Protein AF-A0A928K4J6-F1 (afdb_monomer_lite)

Sequence (124 aa):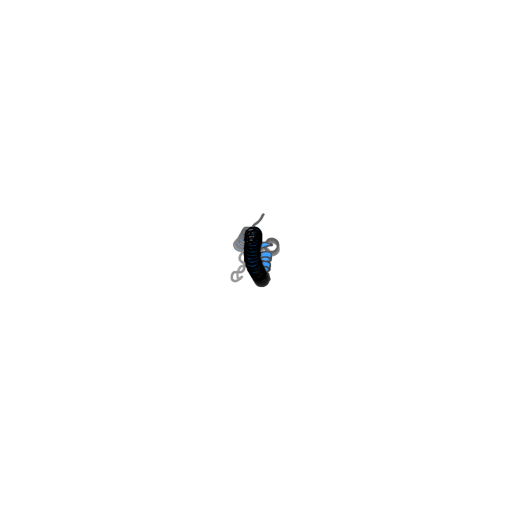
MVSIEELLDEMDAL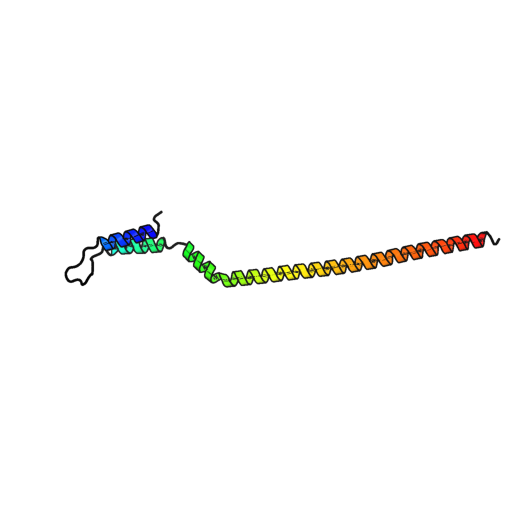LDKSKAVPFGGGKAMVNVERLRELIDDIRLHIPQEIRQARAIAMERNDIIADARKEAESITRKAEERARAMVDKEEVFRRANIQANEAISQAQTKARDIRKGATDYAEGI

Radius of gyration: 45.16 Å; chains: 1; bounding box: 83×26×129 Å

pLDDT: mean 87.38, std 9.07, range [52.53, 97.69]

Structure (mmCIF, N/CA/C/O backbone):
data_AF-A0A928K4J6-F1
#
_entry.id   AF-A0A928K4J6-F1
#
loop_
_atom_site.group_PDB
_atom_site.id
_atom_site.type_symbol
_atom_site.label_atom_id
_atom_site.label_alt_id
_atom_site.label_comp_id
_atom_site.label_asym_id
_atom_site.label_entity_id
_atom_site.label_seq_id
_atom_site.pdbx_PDB_ins_code
_atom_site.Cartn_x
_atom_site.Cartn_y
_atom_site.Cartn_z
_atom_site.occupancy
_atom_site.B_iso_or_equiv
_atom_site.auth_seq_id
_atom_site.auth_comp_id
_atom_site.auth_asym_id
_atom_site.auth_atom_id
_atom_site.pdbx_PDB_model_num
ATOM 1 N N . MET A 1 1 ? 20.570 18.377 -23.078 1.00 52.97 1 MET A N 1
ATOM 2 C CA . MET A 1 1 ? 20.637 16.952 -22.704 1.00 52.97 1 MET A CA 1
ATOM 3 C C . MET A 1 1 ? 20.138 16.233 -23.930 1.00 52.97 1 MET A C 1
ATOM 5 O O . MET A 1 1 ? 19.017 16.530 -24.315 1.00 52.97 1 MET A O 1
ATOM 9 N N . VAL A 1 2 ? 20.998 15.480 -24.612 1.00 66.94 2 VAL A N 1
ATOM 10 C CA . VAL A 1 2 ? 20.627 14.867 -25.893 1.00 66.94 2 VAL A CA 1
ATOM 11 C C . VAL A 1 2 ? 19.638 13.744 -25.594 1.00 66.94 2 VAL A C 1
ATOM 13 O O . VAL A 1 2 ? 19.899 12.931 -24.702 1.00 66.94 2 VAL A O 1
ATOM 16 N N . SER A 1 3 ? 18.473 13.748 -26.237 1.00 80.75 3 SER A N 1
ATOM 17 C CA . SER A 1 3 ? 17.482 12.690 -26.024 1.00 80.75 3 SER A CA 1
ATOM 18 C C . SER A 1 3 ? 17.895 11.417 -26.773 1.00 80.75 3 SER A C 1
ATOM 20 O O . SER A 1 3 ? 18.650 11.463 -27.743 1.00 80.75 3 SER A O 1
ATOM 22 N N . ILE A 1 4 ? 17.397 10.253 -26.341 1.00 82.44 4 ILE A N 1
ATOM 23 C CA . ILE A 1 4 ? 17.605 9.004 -27.098 1.00 82.44 4 ILE A CA 1
ATOM 24 C C . ILE A 1 4 ? 17.052 9.143 -28.526 1.00 82.44 4 ILE A C 1
ATOM 26 O O . ILE A 1 4 ? 17.631 8.588 -29.450 1.00 82.44 4 ILE A O 1
ATOM 30 N N . GLU A 1 5 ? 15.966 9.897 -28.709 1.00 83.38 5 GLU A N 1
ATOM 31 C CA . GLU A 1 5 ? 15.357 10.156 -30.018 1.00 83.38 5 GLU A CA 1
ATOM 32 C C . GLU A 1 5 ? 16.311 10.947 -30.925 1.00 83.38 5 GLU A C 1
ATOM 34 O O . GLU A 1 5 ? 16.541 10.540 -32.056 1.00 83.38 5 GLU A O 1
ATOM 39 N N . GLU A 1 6 ? 16.975 11.984 -30.403 1.00 85.88 6 GLU A N 1
ATOM 40 C CA . GLU A 1 6 ? 17.975 12.759 -31.155 1.00 85.88 6 GLU A CA 1
ATOM 41 C C . GLU A 1 6 ? 19.20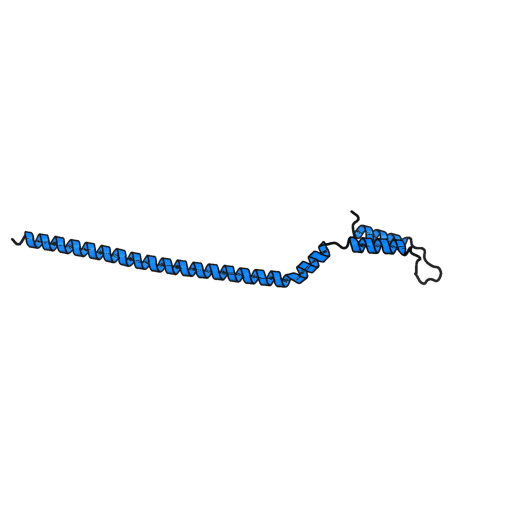0 11.912 -31.552 1.00 85.88 6 GLU A C 1
ATOM 43 O O . GLU A 1 6 ? 19.737 12.071 -32.648 1.00 85.88 6 GLU A O 1
ATOM 48 N N . LEU A 1 7 ? 19.634 10.981 -30.691 1.00 86.25 7 LEU A N 1
ATOM 49 C CA . LEU A 1 7 ? 20.725 10.046 -31.006 1.00 86.25 7 LEU A CA 1
ATOM 50 C C . LEU A 1 7 ? 20.326 9.027 -32.083 1.00 86.25 7 LEU A C 1
ATOM 52 O O . LEU A 1 7 ? 21.157 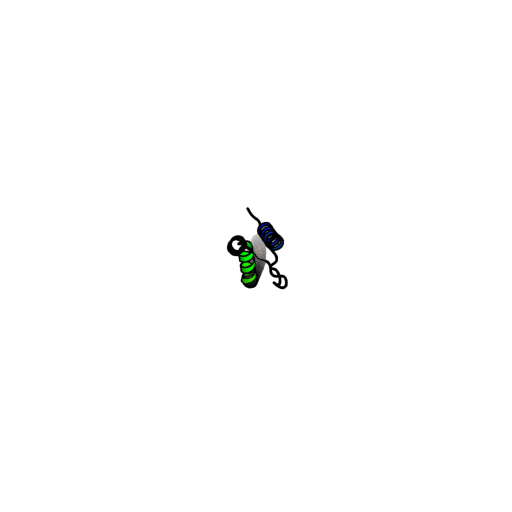8.649 -32.912 1.00 86.25 7 LEU A O 1
ATOM 56 N N . LEU A 1 8 ? 19.067 8.578 -32.077 1.00 87.12 8 LEU A N 1
ATOM 57 C CA . LEU A 1 8 ? 18.526 7.689 -33.106 1.00 87.12 8 LEU A CA 1
ATOM 58 C C . LEU A 1 8 ? 18.399 8.412 -34.452 1.00 87.12 8 LEU A C 1
ATOM 60 O O . LEU A 1 8 ? 18.840 7.868 -35.463 1.00 87.12 8 LEU A O 1
ATOM 64 N N . ASP A 1 9 ? 17.914 9.655 -34.455 1.00 90.69 9 ASP A N 1
ATOM 65 C CA . ASP A 1 9 ? 17.849 10.494 -35.657 1.00 90.69 9 ASP A CA 1
ATOM 66 C C . ASP A 1 9 ? 19.248 10.743 -36.248 1.00 90.69 9 ASP A C 1
ATOM 68 O O . ASP A 1 9 ? 19.439 10.744 -37.468 1.00 90.69 9 ASP A O 1
ATOM 72 N N . GLU A 1 10 ? 20.265 10.919 -35.397 1.00 88.25 10 GLU A N 1
ATOM 73 C CA . GLU A 1 10 ? 21.647 11.062 -35.853 1.00 88.25 10 GLU A CA 1
ATOM 74 C C . GLU A 1 10 ? 22.200 9.762 -36.464 1.00 88.25 10 GLU A C 1
ATOM 76 O O . GLU A 1 10 ? 22.901 9.808 -37.483 1.00 88.25 10 GLU A O 1
ATOM 81 N N . MET A 1 11 ? 21.867 8.600 -35.888 1.00 88.75 11 MET A N 1
ATOM 82 C CA . MET A 1 11 ? 22.214 7.300 -36.474 1.00 88.75 11 MET A CA 1
ATOM 83 C C . MET A 1 11 ? 21.571 7.118 -37.851 1.00 88.75 11 MET A C 1
ATOM 85 O O . MET A 1 11 ? 22.272 6.728 -38.789 1.00 88.75 11 MET A O 1
ATOM 89 N N . ASP A 1 12 ? 20.288 7.446 -38.002 1.00 88.25 12 ASP A N 1
ATOM 90 C CA . ASP A 1 12 ? 19.585 7.362 -39.286 1.00 88.25 12 ASP A CA 1
ATOM 91 C C . ASP A 1 12 ? 20.194 8.317 -40.321 1.00 88.25 12 ASP A C 1
ATOM 93 O O . ASP A 1 12 ? 20.505 7.912 -41.443 1.00 88.25 12 ASP A O 1
ATOM 97 N N . ALA A 1 13 ? 20.515 9.554 -39.931 1.00 87.81 13 ALA A N 1
ATOM 98 C CA . ALA A 1 13 ? 21.192 10.502 -40.813 1.00 87.81 13 ALA A CA 1
ATOM 99 C C . ALA A 1 13 ? 22.592 10.026 -41.250 1.00 87.81 13 ALA A C 1
ATOM 101 O O . ALA A 1 13 ? 23.043 10.346 -42.356 1.00 87.81 13 ALA A O 1
ATOM 102 N N . LEU A 1 14 ? 23.306 9.285 -40.396 1.00 86.38 14 LEU A N 1
ATOM 103 C CA . LEU A 1 14 ? 24.601 8.684 -40.723 1.00 86.38 14 LEU A CA 1
ATOM 104 C C . LEU A 1 14 ? 24.442 7.545 -41.737 1.00 86.38 14 LEU A C 1
ATOM 106 O O . LEU A 1 14 ? 25.252 7.438 -42.663 1.00 86.38 14 LEU A O 1
ATOM 110 N N . LEU A 1 15 ? 23.395 6.731 -41.592 1.00 84.50 15 LEU A N 1
ATOM 111 C CA . LEU A 1 15 ? 23.052 5.671 -42.538 1.00 84.50 15 LEU A CA 1
ATOM 112 C C . LEU A 1 15 ? 22.617 6.246 -43.894 1.00 84.50 15 LEU A C 1
ATOM 114 O O . LEU A 1 15 ? 23.111 5.783 -44.920 1.00 84.50 15 LEU A O 1
ATOM 118 N N . ASP A 1 16 ? 21.818 7.309 -43.925 1.00 84.75 16 ASP A N 1
ATOM 119 C CA . ASP A 1 16 ? 21.378 7.951 -45.172 1.00 84.75 16 ASP A CA 1
ATOM 120 C C . ASP A 1 16 ? 22.520 8.631 -45.940 1.00 84.75 16 ASP A C 1
ATOM 122 O O . ASP A 1 16 ? 22.568 8.612 -47.171 1.00 84.75 16 ASP A O 1
ATOM 126 N N . LYS A 1 17 ? 23.480 9.226 -45.222 1.00 82.56 17 LYS A N 1
ATOM 127 C CA . LYS A 1 17 ? 24.655 9.888 -45.821 1.00 82.56 17 LYS A CA 1
ATOM 128 C C . LYS A 1 17 ? 25.779 8.915 -46.181 1.00 82.56 17 LYS A C 1
ATOM 130 O O . LYS A 1 17 ? 26.802 9.332 -46.736 1.00 82.56 17 LYS A O 1
ATOM 135 N N . SER A 1 18 ? 25.628 7.639 -45.838 1.00 84.38 18 SER A N 1
ATOM 136 C CA . SER A 1 18 ? 26.648 6.627 -46.072 1.00 84.38 18 SER A CA 1
ATOM 137 C C . SER A 1 18 ? 26.828 6.354 -47.569 1.00 84.38 18 SER A C 1
ATOM 139 O O . SER A 1 18 ? 25.889 6.365 -48.366 1.00 84.38 18 SER A O 1
ATOM 141 N N . LYS A 1 19 ? 28.077 6.142 -47.996 1.00 83.25 19 LYS A N 1
ATOM 142 C CA . LYS A 1 19 ? 28.368 5.934 -49.421 1.00 83.25 19 LYS A CA 1
ATOM 143 C C . LYS A 1 19 ? 28.055 4.496 -49.804 1.00 83.25 19 LYS A C 1
ATOM 145 O O . LYS A 1 19 ? 28.704 3.576 -49.308 1.00 83.25 19 LYS A O 1
ATOM 150 N N . ALA A 1 20 ? 27.106 4.305 -50.717 1.00 83.94 20 ALA A N 1
ATOM 151 C CA . ALA A 1 20 ? 26.816 2.992 -51.282 1.00 83.94 20 ALA A CA 1
ATOM 152 C C . ALA A 1 20 ? 28.068 2.395 -51.946 1.00 83.94 20 ALA A C 1
ATOM 154 O O . ALA A 1 20 ? 28.788 3.073 -52.684 1.00 83.94 20 ALA A O 1
ATOM 155 N N . VAL A 1 21 ? 28.329 1.115 -51.685 1.00 84.06 21 VAL A N 1
ATOM 156 C CA . VAL A 1 21 ? 29.480 0.402 -52.246 1.00 84.06 21 VAL A CA 1
ATOM 157 C C . VAL A 1 21 ? 29.082 -0.200 -53.605 1.00 84.06 21 VAL A C 1
ATOM 159 O O . VAL A 1 21 ? 28.129 -0.987 -53.653 1.00 84.06 21 VAL A O 1
ATOM 162 N N . PRO A 1 22 ? 29.781 0.118 -54.718 1.00 82.75 22 PRO A N 1
ATOM 163 C CA . PRO A 1 22 ? 29.491 -0.459 -56.033 1.00 82.75 22 PRO A CA 1
ATOM 164 C C . PRO A 1 22 ? 29.566 -1.990 -56.013 1.00 82.75 22 PRO A C 1
ATOM 166 O O . PRO A 1 22 ? 30.472 -2.556 -55.406 1.00 82.75 22 PRO A O 1
ATOM 169 N N . PHE A 1 23 ? 28.605 -2.660 -56.659 1.00 84.12 23 PHE A N 1
ATOM 170 C CA . PHE A 1 23 ? 28.426 -4.125 -56.626 1.00 84.12 23 PHE A CA 1
ATOM 171 C C . PHE A 1 23 ? 28.210 -4.723 -55.219 1.00 84.12 23 PHE A C 1
ATOM 173 O O . PHE A 1 23 ? 28.219 -5.939 -55.049 1.00 84.12 23 PHE A O 1
ATOM 180 N N . GLY A 1 24 ? 27.968 -3.886 -54.205 1.00 77.00 24 GLY A N 1
ATOM 181 C CA . GLY A 1 24 ? 27.833 -4.295 -52.808 1.00 77.00 24 GLY A CA 1
ATOM 182 C C . GLY A 1 24 ? 26.469 -4.868 -52.418 1.00 77.00 24 GLY A C 1
ATOM 183 O O . GLY A 1 24 ? 26.295 -5.231 -51.258 1.00 77.00 24 GLY A O 1
ATOM 184 N N . GLY A 1 25 ? 25.499 -4.936 -53.337 1.00 81.62 25 GLY A N 1
ATOM 185 C CA . GLY A 1 25 ? 24.167 -5.494 -53.064 1.00 81.62 25 GLY A CA 1
ATOM 186 C C . GLY A 1 25 ? 23.387 -4.735 -51.982 1.00 81.62 25 GLY A C 1
ATOM 187 O O . GLY A 1 25 ? 22.792 -5.363 -51.115 1.00 81.62 25 GLY A O 1
ATOM 188 N N . GLY A 1 26 ? 23.439 -3.397 -51.992 1.00 80.94 26 GLY A N 1
ATOM 189 C CA . GLY A 1 26 ? 22.755 -2.545 -51.005 1.00 80.94 26 GLY A CA 1
ATOM 190 C C . GLY A 1 26 ? 23.572 -2.219 -49.748 1.00 80.94 26 GLY A C 1
ATOM 191 O O . GLY A 1 26 ? 23.060 -1.585 -48.835 1.00 80.94 26 GLY A O 1
ATOM 192 N N . LYS A 1 27 ? 24.846 -2.624 -49.686 1.00 84.19 27 LYS A N 1
ATOM 193 C CA . LYS A 1 27 ? 25.760 -2.248 -48.597 1.00 84.19 27 LYS A CA 1
ATOM 194 C C . LYS A 1 27 ? 26.265 -0.817 -48.759 1.00 84.19 27 LYS A C 1
ATOM 196 O O . LYS A 1 27 ? 26.575 -0.383 -49.872 1.00 84.19 27 LYS A O 1
ATOM 201 N N . ALA A 1 28 ? 26.444 -0.134 -47.636 1.00 85.50 28 ALA A N 1
ATOM 202 C CA . ALA A 1 28 ? 27.004 1.205 -47.593 1.00 85.50 28 ALA A CA 1
ATOM 203 C C . ALA A 1 28 ? 28.170 1.303 -46.600 1.00 85.50 28 ALA A C 1
ATOM 205 O O . ALA A 1 28 ? 28.259 0.550 -45.630 1.00 85.50 28 ALA A O 1
ATOM 206 N N . MET A 1 29 ? 29.105 2.202 -46.895 1.00 85.25 29 MET A N 1
ATOM 207 C CA . MET A 1 29 ? 30.297 2.446 -46.095 1.00 85.25 29 MET A CA 1
ATOM 208 C C . MET A 1 29 ? 29.985 3.477 -45.012 1.00 85.25 29 MET A C 1
ATOM 210 O O . MET A 1 29 ? 29.655 4.624 -45.315 1.00 85.25 29 MET A O 1
ATOM 214 N N . VAL A 1 30 ? 30.135 3.059 -43.757 1.00 87.00 30 VAL A N 1
ATOM 215 C CA . VAL A 1 30 ? 29.883 3.867 -42.559 1.00 87.00 30 VAL A CA 1
ATOM 216 C C . VAL A 1 30 ? 31.140 3.970 -41.702 1.00 87.00 30 VAL A C 1
ATOM 218 O O . VAL A 1 30 ? 31.972 3.060 -41.692 1.00 87.00 30 VAL A O 1
ATOM 221 N N . ASN A 1 31 ? 31.277 5.074 -40.966 1.00 88.56 31 ASN A N 1
ATOM 222 C CA . ASN A 1 31 ? 32.328 5.205 -39.965 1.00 88.56 31 ASN A CA 1
ATOM 223 C C . ASN A 1 31 ? 31.946 4.388 -38.719 1.00 88.56 31 ASN A C 1
ATOM 225 O O . ASN A 1 31 ? 31.011 4.734 -37.998 1.00 88.56 31 ASN A O 1
ATOM 229 N N . VAL A 1 32 ? 32.687 3.305 -38.479 1.00 87.81 32 VAL A N 1
ATOM 230 C CA . VAL A 1 32 ? 32.451 2.379 -37.365 1.00 87.81 32 VAL A CA 1
ATOM 231 C C . VAL A 1 32 ? 32.706 3.031 -36.004 1.00 87.81 32 VAL A C 1
ATOM 233 O O . VAL A 1 32 ? 31.998 2.708 -35.055 1.00 87.81 32 VAL A O 1
ATOM 236 N N . GLU A 1 33 ? 33.676 3.942 -35.894 1.00 90.06 33 GLU A N 1
ATOM 237 C CA . GLU A 1 33 ? 33.981 4.642 -34.638 1.00 90.06 33 GLU A CA 1
ATOM 238 C C . GLU A 1 33 ? 32.825 5.561 -34.249 1.00 90.06 33 GLU A C 1
ATOM 240 O O . GLU A 1 33 ? 32.298 5.435 -33.148 1.00 90.06 33 GLU A O 1
ATOM 245 N N . ARG A 1 34 ? 32.330 6.375 -35.192 1.00 86.81 34 ARG A N 1
ATOM 246 C CA . ARG A 1 34 ? 31.178 7.254 -34.941 1.00 86.81 34 ARG A CA 1
ATOM 247 C C . ARG A 1 34 ? 29.909 6.470 -34.608 1.00 86.81 34 ARG A C 1
ATOM 249 O O . ARG A 1 34 ? 29.157 6.854 -33.721 1.00 86.81 34 ARG A O 1
ATOM 256 N N . LEU A 1 35 ? 29.676 5.351 -35.296 1.00 88.06 35 LEU A N 1
ATOM 257 C CA . LEU A 1 35 ? 28.538 4.483 -34.996 1.00 88.06 35 LEU A CA 1
ATOM 258 C C . LEU A 1 35 ? 28.657 3.855 -33.599 1.00 88.06 35 LEU A C 1
ATOM 260 O O . LEU A 1 35 ? 27.656 3.694 -32.908 1.00 88.06 35 LEU A O 1
ATOM 264 N N . ARG A 1 36 ? 29.877 3.507 -33.171 1.00 89.25 36 ARG A N 1
ATOM 265 C CA . ARG A 1 36 ? 30.134 2.962 -31.835 1.00 89.25 36 ARG A CA 1
ATOM 266 C C . ARG A 1 36 ? 29.922 4.016 -30.748 1.00 89.25 36 ARG A C 1
ATOM 268 O O . ARG A 1 36 ? 29.288 3.687 -29.755 1.00 89.25 36 ARG A O 1
ATOM 275 N N . GLU A 1 37 ? 30.362 5.254 -30.970 1.00 90.12 37 GLU A N 1
ATOM 276 C CA . GLU A 1 37 ? 30.081 6.389 -30.077 1.00 90.12 37 GLU A CA 1
ATOM 277 C C . GLU A 1 37 ? 28.576 6.590 -29.884 1.00 90.12 37 GLU A C 1
ATOM 279 O O . GLU A 1 37 ? 28.114 6.617 -28.751 1.00 90.12 37 GLU A O 1
ATOM 284 N N . LEU A 1 38 ? 27.795 6.624 -30.971 1.00 87.75 38 LEU A N 1
ATOM 285 C CA . LEU A 1 38 ? 26.335 6.765 -30.892 1.00 87.75 38 LEU A CA 1
ATOM 286 C C . LEU A 1 38 ? 25.679 5.604 -30.132 1.00 87.75 38 LEU A C 1
ATOM 288 O O . LEU A 1 38 ? 24.773 5.814 -29.329 1.00 87.75 38 LEU A O 1
ATOM 292 N N . ILE A 1 39 ? 26.151 4.369 -30.335 1.00 86.62 39 ILE A N 1
ATOM 293 C CA . ILE A 1 39 ? 25.657 3.200 -29.594 1.00 86.62 39 ILE A CA 1
ATOM 294 C C . ILE A 1 39 ? 25.999 3.298 -28.101 1.00 86.62 39 ILE A C 1
ATOM 296 O O . ILE A 1 39 ? 25.176 2.925 -27.261 1.00 86.62 39 ILE A O 1
ATOM 300 N N . ASP A 1 40 ? 27.198 3.761 -27.760 1.00 87.31 40 ASP A N 1
ATOM 301 C CA . ASP A 1 40 ? 27.627 3.909 -26.372 1.00 87.31 40 ASP A CA 1
ATOM 302 C C . ASP A 1 40 ? 26.895 5.071 -25.685 1.00 87.31 40 ASP A C 1
ATOM 304 O O . ASP A 1 40 ? 26.441 4.908 -24.551 1.00 87.31 40 ASP A O 1
ATOM 308 N N . ASP A 1 41 ? 26.648 6.173 -26.395 1.00 84.94 41 ASP A N 1
ATOM 309 C CA . ASP A 1 41 ? 25.812 7.281 -25.931 1.00 84.94 41 ASP A CA 1
ATOM 310 C C . ASP A 1 41 ? 24.371 6.825 -25.706 1.00 84.94 41 ASP A C 1
ATOM 312 O O . ASP A 1 41 ? 23.818 7.082 -24.638 1.00 84.94 41 ASP A O 1
ATOM 316 N N . ILE A 1 42 ? 23.773 6.070 -26.632 1.00 83.00 42 ILE A N 1
ATOM 317 C CA . ILE A 1 42 ? 22.443 5.482 -26.422 1.00 83.00 42 ILE A CA 1
ATOM 318 C C . ILE A 1 42 ? 22.467 4.581 -25.191 1.00 83.00 42 ILE A C 1
ATOM 320 O O . ILE A 1 42 ? 21.596 4.708 -24.342 1.00 83.00 42 ILE A O 1
ATOM 324 N N . ARG A 1 43 ? 23.462 3.703 -25.028 1.00 78.19 43 ARG A N 1
ATOM 325 C CA . ARG A 1 43 ? 23.563 2.819 -23.850 1.00 78.19 43 ARG A CA 1
ATOM 326 C C . ARG A 1 43 ? 23.711 3.574 -22.533 1.00 78.19 43 ARG A C 1
ATOM 328 O O . ARG A 1 43 ? 23.157 3.126 -21.530 1.00 78.19 43 ARG A O 1
ATOM 335 N N . LEU A 1 44 ? 24.441 4.686 -22.531 1.00 79.25 44 LEU A N 1
ATOM 336 C CA . LEU A 1 44 ? 24.604 5.563 -21.371 1.00 79.25 44 LEU A CA 1
ATOM 337 C C . LEU A 1 44 ? 23.311 6.312 -21.046 1.00 79.25 44 LEU A C 1
ATOM 339 O O . LEU A 1 44 ? 22.968 6.460 -19.872 1.00 79.25 44 LEU A O 1
ATOM 343 N N . HIS A 1 45 ? 22.581 6.728 -22.080 1.00 73.44 45 HIS A N 1
ATOM 344 C CA . HIS A 1 45 ? 21.307 7.421 -21.949 1.00 73.44 45 HIS A CA 1
ATOM 345 C C . HIS A 1 45 ? 20.120 6.464 -21.790 1.00 73.44 45 HIS A C 1
ATOM 347 O O . HIS A 1 45 ? 19.059 6.944 -21.403 1.00 73.44 45 HIS A O 1
ATOM 353 N N . ILE A 1 46 ? 20.275 5.138 -22.003 1.00 71.88 46 ILE A N 1
ATOM 354 C CA . ILE A 1 46 ? 19.234 4.142 -21.698 1.00 71.88 46 ILE A CA 1
ATOM 355 C C . ILE A 1 46 ? 18.863 4.331 -20.222 1.00 71.88 46 ILE A C 1
ATOM 357 O O . ILE A 1 46 ? 19.681 4.053 -19.325 1.00 71.88 46 ILE A O 1
ATOM 361 N N . PRO A 1 47 ? 17.647 4.824 -19.945 1.00 68.75 47 PRO A N 1
ATOM 362 C CA . PRO A 1 47 ? 17.457 5.672 -18.787 1.00 68.75 47 PRO A CA 1
ATOM 363 C C . PRO A 1 47 ? 17.353 4.819 -17.521 1.00 68.75 47 PRO A C 1
ATOM 365 O O . PRO A 1 47 ? 16.958 3.643 -17.565 1.00 68.75 47 PRO A O 1
ATOM 368 N N . GLN A 1 48 ? 17.679 5.406 -16.368 1.00 63.53 48 GLN A N 1
ATOM 369 C CA . GLN A 1 48 ? 17.390 4.797 -15.063 1.00 63.53 48 GLN A CA 1
ATOM 370 C C . GLN A 1 48 ? 15.913 4.394 -14.940 1.00 63.53 48 GLN A C 1
ATOM 372 O O . GLN A 1 48 ? 15.602 3.437 -14.244 1.00 63.53 48 GLN A O 1
ATOM 377 N N . GLU A 1 49 ? 15.036 5.048 -15.686 1.00 65.38 49 GLU A N 1
ATOM 378 C CA . GLU A 1 49 ? 13.597 4.879 -15.774 1.00 65.38 49 GLU A CA 1
ATOM 379 C C . GLU A 1 49 ? 13.210 3.507 -16.338 1.00 65.38 49 GLU A C 1
ATOM 381 O O . GLU A 1 49 ? 12.289 2.880 -15.827 1.00 65.38 49 GLU A O 1
ATOM 386 N N . ILE A 1 50 ? 13.944 2.964 -17.321 1.00 72.56 50 ILE A N 1
ATOM 387 C CA . ILE A 1 50 ? 13.700 1.588 -17.797 1.00 72.56 50 ILE A CA 1
ATOM 388 C C . ILE A 1 50 ? 14.186 0.571 -16.762 1.00 72.56 50 ILE A C 1
ATOM 390 O O . ILE A 1 50 ? 13.551 -0.470 -16.569 1.00 72.56 50 ILE A O 1
ATOM 394 N N . ARG A 1 51 ? 15.292 0.862 -16.064 1.00 71.06 51 ARG A N 1
ATOM 395 C CA . ARG A 1 51 ? 15.766 0.013 -14.958 1.00 71.06 51 ARG A CA 1
ATOM 396 C C . ARG A 1 51 ? 14.780 0.029 -13.789 1.00 71.06 51 ARG A C 1
ATOM 398 O O . ARG A 1 51 ? 14.459 -1.035 -13.274 1.00 71.06 51 ARG A O 1
ATOM 405 N N . GLN A 1 52 ? 14.243 1.193 -13.438 1.00 71.31 52 GLN A N 1
ATOM 406 C CA . GLN A 1 52 ? 13.198 1.364 -12.429 1.00 71.31 52 GLN A CA 1
ATOM 407 C C . GLN A 1 52 ? 11.896 0.685 -12.848 1.00 71.31 52 GLN A C 1
ATOM 409 O O . GLN A 1 52 ? 11.332 -0.063 -12.060 1.00 71.31 52 GLN A O 1
ATOM 414 N N . ALA A 1 53 ? 11.446 0.856 -14.092 1.00 78.44 53 ALA A N 1
ATOM 415 C CA . ALA A 1 53 ? 10.249 0.188 -14.594 1.00 78.44 53 ALA A CA 1
ATOM 416 C C . ALA A 1 53 ? 10.392 -1.341 -14.552 1.00 78.44 53 ALA A C 1
ATOM 418 O O . ALA A 1 53 ? 9.455 -2.035 -14.162 1.00 78.44 53 ALA A O 1
ATOM 419 N N . ARG A 1 54 ? 11.575 -1.878 -14.891 1.00 74.25 54 ARG A N 1
ATOM 420 C CA . ARG A 1 54 ? 11.872 -3.312 -14.739 1.00 74.25 54 ARG A CA 1
ATOM 421 C C . ARG A 1 54 ? 11.913 -3.747 -13.276 1.00 74.25 54 ARG A C 1
ATOM 423 O O . ARG A 1 54 ? 11.360 -4.797 -12.975 1.00 74.25 54 ARG A O 1
ATOM 430 N N . ALA A 1 55 ? 12.519 -2.962 -12.386 1.00 78.06 55 ALA A N 1
ATOM 431 C CA . ALA A 1 55 ? 12.562 -3.261 -10.954 1.00 78.06 55 ALA A CA 1
ATOM 432 C C . ALA A 1 55 ? 11.150 -3.299 -10.348 1.00 78.06 55 ALA A C 1
ATOM 434 O O . ALA A 1 55 ? 10.766 -4.301 -9.757 1.00 78.06 55 ALA A O 1
ATOM 435 N N . ILE A 1 56 ? 10.327 -2.283 -10.622 1.00 77.25 56 ILE A N 1
ATOM 436 C CA . ILE A 1 56 ? 8.921 -2.229 -10.198 1.00 77.25 56 ILE A CA 1
ATOM 437 C C . ILE A 1 56 ? 8.128 -3.402 -10.785 1.00 77.25 56 ILE A C 1
ATOM 439 O O . ILE A 1 56 ? 7.306 -4.003 -10.098 1.00 77.25 56 ILE A O 1
ATOM 443 N N . ALA A 1 57 ? 8.366 -3.761 -12.050 1.00 79.88 57 ALA A N 1
ATOM 444 C CA . ALA A 1 57 ? 7.711 -4.910 -12.666 1.00 79.88 57 ALA A CA 1
ATOM 445 C C . ALA A 1 57 ? 8.112 -6.242 -12.006 1.00 79.88 57 ALA A C 1
ATOM 447 O O . ALA A 1 57 ? 7.259 -7.120 -11.875 1.00 79.88 57 ALA A O 1
ATOM 448 N N . MET A 1 58 ? 9.371 -6.391 -11.575 1.00 78.19 58 MET A N 1
ATOM 449 C CA . MET A 1 58 ? 9.845 -7.566 -10.834 1.00 78.19 58 MET A CA 1
ATOM 450 C C . MET A 1 58 ? 9.264 -7.614 -9.413 1.00 78.19 58 MET A C 1
ATOM 452 O O . MET A 1 58 ? 8.798 -8.667 -8.990 1.00 78.19 58 MET A O 1
ATOM 456 N N . GLU A 1 59 ? 9.206 -6.477 -8.717 1.00 84.44 59 GLU A N 1
ATOM 457 C CA . GLU A 1 59 ? 8.714 -6.358 -7.333 1.00 84.44 59 GLU A CA 1
ATOM 458 C C . GLU A 1 59 ? 7.183 -6.284 -7.224 1.00 84.44 59 GLU A C 1
ATOM 460 O O . GLU A 1 59 ? 6.620 -6.328 -6.132 1.00 84.44 59 GLU A O 1
ATOM 465 N N . ARG A 1 60 ? 6.465 -6.198 -8.350 1.00 82.44 60 ARG A N 1
ATOM 466 C CA . ARG A 1 60 ? 5.003 -6.036 -8.376 1.00 82.44 60 ARG A CA 1
ATOM 467 C C . ARG A 1 60 ? 4.270 -7.090 -7.549 1.00 82.44 60 ARG A C 1
ATOM 469 O O . ARG A 1 60 ? 3.269 -6.775 -6.907 1.00 82.44 60 ARG A O 1
ATOM 476 N N . ASN A 1 61 ? 4.729 -8.338 -7.596 1.00 81.38 61 ASN A N 1
ATOM 477 C CA . ASN A 1 61 ? 4.093 -9.422 -6.849 1.00 81.38 61 ASN A CA 1
ATOM 478 C C . ASN A 1 61 ? 4.302 -9.268 -5.338 1.00 81.38 61 ASN A C 1
ATOM 480 O O . ASN A 1 61 ? 3.360 -9.508 -4.583 1.00 81.38 61 ASN A O 1
ATOM 484 N N . ASP A 1 62 ? 5.478 -8.804 -4.918 1.00 87.62 62 ASP A N 1
ATOM 485 C CA . ASP A 1 62 ? 5.813 -8.580 -3.510 1.00 87.62 62 ASP A CA 1
ATOM 486 C C . ASP A 1 62 ? 5.023 -7.393 -2.952 1.00 87.62 62 ASP A C 1
ATOM 488 O O . ASP A 1 62 ? 4.379 -7.516 -1.914 1.00 87.62 62 ASP A O 1
ATOM 492 N N . ILE A 1 63 ? 4.925 -6.295 -3.713 1.00 88.44 63 ILE A N 1
ATOM 493 C CA . ILE A 1 63 ? 4.095 -5.132 -3.358 1.00 88.44 63 ILE A CA 1
ATOM 494 C C . ILE A 1 63 ? 2.630 -5.545 -3.145 1.00 88.44 63 ILE A C 1
ATOM 496 O O . ILE A 1 63 ? 1.989 -5.131 -2.178 1.00 88.44 63 ILE A O 1
ATOM 500 N N . ILE A 1 64 ? 2.078 -6.371 -4.040 1.00 90.31 64 ILE A N 1
ATOM 501 C CA . ILE A 1 64 ? 0.694 -6.853 -3.916 1.00 90.31 64 ILE A CA 1
ATOM 502 C C . ILE A 1 64 ? 0.542 -7.780 -2.702 1.00 90.31 64 ILE A C 1
ATOM 504 O O . ILE A 1 64 ? -0.482 -7.719 -2.016 1.00 90.31 64 ILE A O 1
ATOM 508 N N . ALA A 1 65 ? 1.524 -8.642 -2.436 1.00 92.81 65 ALA A N 1
ATOM 509 C CA . ALA A 1 65 ? 1.502 -9.544 -1.290 1.00 92.81 65 ALA A CA 1
ATOM 510 C C . ALA A 1 65 ? 1.551 -8.774 0.039 1.00 92.81 65 ALA A C 1
ATOM 512 O O . ALA A 1 65 ? 0.735 -9.034 0.928 1.00 92.81 65 ALA A O 1
ATOM 513 N N . ASP A 1 66 ? 2.434 -7.783 0.146 1.00 94.69 66 ASP A N 1
ATOM 514 C CA . ASP A 1 66 ? 2.569 -6.935 1.329 1.00 94.69 66 ASP A CA 1
ATOM 515 C C . ASP A 1 66 ? 1.308 -6.104 1.573 1.00 94.69 66 ASP A C 1
ATOM 517 O O . ASP A 1 66 ? 0.780 -6.100 2.687 1.00 94.69 66 ASP A O 1
ATOM 521 N N . ALA A 1 67 ? 0.742 -5.502 0.523 1.00 94.69 67 ALA A N 1
ATOM 522 C CA . ALA A 1 67 ? -0.511 -4.757 0.625 1.00 94.69 67 ALA A CA 1
ATOM 523 C C . ALA A 1 67 ? -1.678 -5.636 1.116 1.00 94.69 67 ALA A C 1
ATOM 525 O O . ALA A 1 67 ? -2.483 -5.204 1.943 1.00 94.69 67 ALA A O 1
ATOM 526 N N . ARG A 1 68 ? -1.770 -6.890 0.647 1.00 94.44 68 ARG A N 1
ATOM 527 C CA . ARG A 1 68 ? -2.788 -7.846 1.123 1.00 94.44 68 ARG A CA 1
ATOM 528 C C . ARG A 1 68 ? -2.595 -8.194 2.594 1.00 94.44 68 ARG A C 1
ATOM 530 O O . ARG A 1 68 ? -3.557 -8.167 3.358 1.00 94.44 68 ARG A O 1
ATOM 537 N N . LYS A 1 69 ? -1.357 -8.470 3.001 1.00 96.81 69 LYS A N 1
ATOM 538 C CA . LYS A 1 69 ? -1.010 -8.778 4.393 1.00 96.81 69 LYS A CA 1
ATOM 539 C C . LYS A 1 69 ? -1.321 -7.608 5.328 1.00 96.81 69 LYS A C 1
ATOM 541 O O . LYS A 1 69 ? -1.801 -7.808 6.446 1.00 96.81 69 LYS A O 1
ATOM 546 N N . GLU A 1 70 ? -1.061 -6.384 4.881 1.00 97.00 70 GLU A N 1
ATOM 547 C CA . GLU A 1 70 ? -1.386 -5.180 5.637 1.00 97.00 70 GLU A CA 1
ATOM 548 C C . GLU A 1 70 ? -2.901 -4.981 5.759 1.00 97.00 70 GLU A C 1
ATOM 550 O O . GLU A 1 70 ? -3.394 -4.760 6.868 1.00 97.00 70 GLU A O 1
ATOM 555 N N . ALA A 1 71 ? -3.653 -5.168 4.671 1.00 96.94 71 ALA A N 1
ATOM 556 C CA . ALA A 1 71 ? -5.113 -5.114 4.694 1.00 96.94 71 ALA A CA 1
ATOM 557 C C . ALA A 1 71 ? -5.716 -6.146 5.665 1.00 96.94 71 ALA A C 1
ATOM 559 O O . ALA A 1 71 ? -6.554 -5.794 6.496 1.00 96.94 71 ALA A O 1
ATOM 560 N N . GLU A 1 72 ? -5.246 -7.395 5.637 1.00 96.56 72 GLU A N 1
ATOM 561 C CA . GLU A 1 72 ? -5.676 -8.435 6.583 1.00 96.56 72 GLU A CA 1
ATOM 562 C C . GLU A 1 72 ? -5.367 -8.060 8.039 1.00 96.56 72 GLU A C 1
ATOM 564 O O . GLU A 1 72 ? -6.192 -8.256 8.934 1.00 96.56 72 GLU A O 1
ATOM 569 N N . SER A 1 73 ? -4.192 -7.480 8.292 1.00 97.69 73 SER A N 1
ATOM 570 C CA . SER A 1 73 ? -3.793 -7.006 9.621 1.00 97.69 73 SER A CA 1
ATOM 571 C C . SER A 1 73 ? -4.698 -5.878 10.126 1.00 97.69 73 SER A C 1
ATOM 573 O O . SER A 1 73 ? -5.081 -5.873 11.299 1.00 97.69 73 SER A O 1
ATOM 575 N N . ILE A 1 74 ? -5.068 -4.937 9.252 1.00 97.38 74 ILE A N 1
ATOM 576 C CA . ILE A 1 74 ? -5.980 -3.834 9.578 1.00 97.38 74 ILE A CA 1
ATOM 577 C C . ILE A 1 74 ? -7.367 -4.376 9.917 1.00 97.38 74 ILE A C 1
ATOM 579 O O . ILE A 1 74 ? -7.901 -4.034 10.975 1.00 97.38 74 ILE A O 1
ATOM 583 N N . THR A 1 75 ? -7.921 -5.251 9.074 1.00 97.38 75 THR A N 1
ATOM 584 C CA . THR A 1 75 ? -9.240 -5.856 9.302 1.00 97.38 75 THR A CA 1
ATOM 585 C C . THR A 1 75 ? -9.270 -6.623 10.617 1.00 97.38 75 THR A C 1
ATOM 587 O O . THR A 1 75 ? -10.137 -6.368 11.450 1.00 97.38 75 THR A O 1
ATOM 590 N N . ARG A 1 76 ? -8.267 -7.472 10.878 1.00 97.25 76 ARG A N 1
ATOM 591 C CA . ARG A 1 76 ? -8.182 -8.228 12.135 1.00 97.25 76 ARG A CA 1
ATOM 592 C C . ARG A 1 76 ? -8.150 -7.310 13.358 1.00 97.25 76 ARG A C 1
ATOM 594 O O . ARG A 1 76 ? -8.901 -7.515 14.307 1.00 97.25 76 ARG A O 1
ATOM 601 N N . LYS A 1 77 ? -7.326 -6.256 13.331 1.00 96.88 77 LYS A N 1
ATOM 602 C CA . LYS A 1 77 ? -7.256 -5.278 14.432 1.00 96.88 77 LYS A CA 1
ATOM 603 C C . LYS A 1 77 ? -8.576 -4.531 14.629 1.00 96.88 77 LYS A C 1
ATOM 605 O O . LYS A 1 77 ? -8.922 -4.195 15.761 1.00 96.88 77 LYS A O 1
ATOM 610 N N . ALA A 1 78 ? -9.290 -4.219 13.548 1.00 95.50 78 ALA A N 1
ATOM 611 C CA . ALA A 1 78 ? -10.593 -3.570 13.624 1.00 95.50 78 ALA A CA 1
ATOM 612 C C . ALA A 1 78 ? -11.641 -4.499 14.256 1.00 95.50 78 ALA A C 1
ATOM 614 O O . ALA A 1 78 ? -12.357 -4.076 15.162 1.00 95.50 78 ALA A O 1
ATOM 615 N N . GLU A 1 79 ? -11.678 -5.769 13.847 1.00 96.25 79 GLU A N 1
ATOM 616 C CA . GLU A 1 79 ? -12.572 -6.782 14.415 1.00 96.25 79 GLU A CA 1
ATOM 617 C C . GLU A 1 79 ? -12.297 -7.037 15.900 1.00 96.25 79 GLU A C 1
ATOM 619 O O . GLU A 1 79 ? -13.229 -7.060 16.704 1.00 96.25 79 GLU A O 1
ATOM 624 N N . GLU A 1 80 ? -11.028 -7.174 16.293 1.00 96.38 80 GLU A N 1
ATOM 625 C CA . GLU A 1 80 ? -10.631 -7.339 17.697 1.00 96.38 80 GLU A CA 1
ATOM 626 C C . GLU A 1 80 ? -11.086 -6.151 18.556 1.00 96.38 80 GLU A C 1
ATOM 628 O O . GLU A 1 80 ? -11.653 -6.336 19.635 1.00 96.38 80 GLU A O 1
ATOM 633 N N . ARG A 1 81 ? -10.903 -4.919 18.063 1.00 94.38 81 ARG A N 1
ATOM 634 C CA . ARG A 1 81 ? -11.367 -3.709 18.759 1.00 94.38 81 ARG A CA 1
ATOM 635 C C . ARG A 1 81 ? -12.886 -3.642 18.860 1.00 94.38 81 ARG A C 1
ATOM 637 O O . ARG A 1 81 ? -13.395 -3.251 19.908 1.00 94.38 81 ARG A O 1
ATOM 644 N N . ALA A 1 82 ? -13.597 -4.010 17.797 1.00 92.75 82 ALA A N 1
ATOM 645 C CA . ALA A 1 82 ? -15.054 -4.034 17.794 1.00 92.75 82 ALA A CA 1
ATOM 646 C C . ALA A 1 82 ? -15.591 -5.033 18.828 1.00 92.75 82 ALA A C 1
ATOM 648 O O . ALA A 1 82 ? -16.451 -4.672 19.629 1.00 92.75 82 ALA A O 1
ATOM 649 N N . ARG A 1 83 ? -15.026 -6.248 18.883 1.00 93.06 83 ARG A N 1
ATOM 650 C CA . ARG A 1 83 ? -15.377 -7.256 19.899 1.00 93.06 83 ARG A CA 1
ATOM 651 C C . ARG A 1 83 ? -15.143 -6.734 21.315 1.00 93.06 83 ARG A C 1
ATOM 653 O O . ARG A 1 83 ? -16.065 -6.736 22.121 1.00 93.06 83 ARG A O 1
ATOM 660 N N . ALA A 1 84 ? -13.959 -6.183 21.584 1.00 93.44 84 ALA A N 1
ATOM 661 C CA . ALA A 1 84 ? -13.636 -5.631 22.899 1.00 93.44 84 ALA A CA 1
ATOM 662 C C . ALA A 1 84 ? -14.578 -4.485 23.322 1.00 93.44 84 ALA A C 1
ATOM 664 O O . ALA A 1 84 ? -14.880 -4.326 24.506 1.00 93.44 84 ALA A O 1
ATOM 665 N N . MET A 1 85 ? -15.046 -3.675 22.368 1.00 92.44 85 MET A N 1
ATOM 666 C CA . MET A 1 85 ? -15.999 -2.598 22.634 1.00 92.44 85 MET A CA 1
ATOM 667 C C . MET A 1 85 ? -17.379 -3.140 23.021 1.00 92.44 85 MET A C 1
ATOM 669 O O . MET A 1 85 ? -17.945 -2.678 24.011 1.00 92.44 85 MET A O 1
ATOM 673 N N . VAL A 1 86 ? -17.885 -4.138 22.288 1.00 91.38 86 VAL A N 1
ATOM 674 C CA . VAL A 1 86 ? -19.172 -4.792 22.579 1.00 91.38 86 VAL A CA 1
ATOM 675 C C . VAL A 1 86 ? -19.136 -5.486 23.939 1.00 91.38 86 VAL A C 1
ATOM 677 O O . VAL A 1 86 ? -20.045 -5.285 24.746 1.00 91.38 86 VAL A O 1
ATOM 680 N N . ASP A 1 87 ? -18.062 -6.222 24.231 1.00 92.00 87 ASP A N 1
ATOM 681 C CA . ASP A 1 87 ? -17.882 -6.895 25.520 1.00 92.00 87 ASP A CA 1
ATOM 682 C C . ASP A 1 87 ? -17.911 -5.882 26.674 1.00 92.00 87 ASP A C 1
ATOM 684 O O . ASP A 1 87 ? -18.601 -6.068 27.680 1.00 92.00 87 ASP A O 1
ATOM 688 N N . LYS A 1 88 ? -17.209 -4.752 26.514 1.00 90.25 88 LYS A N 1
ATOM 689 C CA . LYS A 1 88 ? -17.196 -3.678 27.514 1.00 90.25 88 LYS A CA 1
ATOM 690 C C . LYS A 1 88 ? -18.579 -3.054 27.705 1.00 90.25 88 LYS A C 1
ATOM 692 O O . LYS A 1 88 ? -18.960 -2.760 28.839 1.00 90.25 88 LYS A O 1
ATOM 697 N N . GLU A 1 89 ? -19.325 -2.843 26.625 1.00 90.81 89 GLU A N 1
ATOM 698 C CA . GLU A 1 89 ? -20.676 -2.289 26.696 1.00 90.81 89 GLU A CA 1
ATOM 699 C C . GLU A 1 89 ? -21.643 -3.246 27.405 1.00 90.81 89 GLU A C 1
ATOM 701 O O . GLU A 1 89 ? -22.451 -2.816 28.230 1.00 90.81 89 GLU A O 1
ATOM 706 N N . GLU A 1 90 ? -21.532 -4.553 27.155 1.00 89.19 90 GLU A N 1
ATOM 707 C CA . GLU A 1 90 ? -22.344 -5.551 27.846 1.00 89.19 90 GLU A CA 1
ATOM 708 C C . GLU A 1 90 ? -22.050 -5.596 29.348 1.00 89.19 90 GLU A C 1
ATOM 710 O O . GLU A 1 90 ? -22.984 -5.583 30.157 1.00 89.19 90 GLU A O 1
ATOM 715 N N . VAL A 1 91 ? -20.771 -5.577 29.731 1.00 91.38 91 VAL A N 1
ATOM 716 C CA . VAL A 1 91 ? -20.363 -5.504 31.141 1.00 91.38 91 VAL A CA 1
ATOM 717 C C . VAL A 1 91 ? -20.920 -4.240 31.798 1.00 91.38 91 VAL A C 1
ATOM 719 O O . VAL A 1 91 ? -21.491 -4.317 32.888 1.00 91.38 91 VAL A O 1
ATOM 722 N N . PHE A 1 92 ? -20.823 -3.089 31.128 1.00 91.00 92 PHE A N 1
ATOM 723 C CA . PHE A 1 92 ? -21.338 -1.824 31.654 1.00 91.00 92 PHE A CA 1
ATOM 724 C C . PHE A 1 92 ? -22.862 -1.847 31.830 1.00 91.00 92 PHE A C 1
ATOM 726 O O . PHE A 1 92 ? -23.380 -1.435 32.869 1.00 91.00 92 PHE A O 1
ATOM 733 N N . ARG A 1 93 ? -23.590 -2.391 30.848 1.00 93.69 93 ARG A N 1
ATOM 734 C CA . ARG A 1 93 ? -25.049 -2.541 30.904 1.00 93.69 93 ARG A CA 1
ATOM 735 C C . ARG A 1 93 ? -25.477 -3.426 32.074 1.00 93.69 93 ARG A C 1
ATOM 737 O O . ARG A 1 93 ? -26.361 -3.037 32.833 1.00 93.69 93 ARG A O 1
ATOM 744 N N . ARG A 1 94 ? -24.830 -4.585 32.252 1.00 93.56 94 ARG A N 1
ATOM 745 C CA . ARG A 1 94 ? -25.105 -5.506 33.370 1.00 93.56 94 ARG A CA 1
ATOM 746 C C . ARG A 1 94 ? -24.818 -4.855 34.725 1.00 93.56 94 ARG A C 1
ATOM 748 O O . ARG A 1 94 ? -25.643 -4.962 35.628 1.00 93.56 94 ARG A O 1
ATOM 755 N N . ALA A 1 95 ? -23.697 -4.143 34.850 1.00 92.56 95 ALA A N 1
ATOM 756 C CA . ALA A 1 95 ? -23.348 -3.420 36.071 1.00 92.56 95 ALA A CA 1
ATOM 757 C C . ALA A 1 95 ? -24.389 -2.343 36.422 1.00 92.56 95 ALA A C 1
ATOM 759 O O . ALA A 1 95 ? -24.781 -2.222 37.580 1.00 92.56 95 ALA A O 1
ATOM 760 N N . ASN A 1 96 ? -24.886 -1.601 35.428 1.00 94.88 96 ASN A N 1
ATOM 761 C CA . ASN A 1 96 ? -25.904 -0.572 35.643 1.00 94.88 96 ASN A CA 1
ATOM 762 C C . ASN A 1 96 ? -27.255 -1.171 36.083 1.00 94.88 96 ASN A C 1
ATOM 764 O O . ASN A 1 96 ? -27.900 -0.646 36.987 1.00 94.88 96 ASN A O 1
ATOM 768 N N . ILE A 1 97 ? -27.668 -2.304 35.501 1.00 96.75 97 ILE A N 1
ATOM 769 C CA . ILE A 1 97 ? -28.878 -3.024 35.939 1.00 96.75 97 ILE A CA 1
ATOM 770 C C . ILE A 1 97 ? -28.749 -3.437 37.412 1.00 96.75 97 ILE A C 1
ATOM 772 O O . ILE A 1 97 ? -29.615 -3.089 38.212 1.00 96.75 97 ILE A O 1
ATOM 776 N N . GLN A 1 98 ? -27.641 -4.084 37.792 1.00 96.25 98 GLN A N 1
ATOM 777 C CA . GLN A 1 98 ? -27.408 -4.498 39.183 1.00 96.25 98 GLN A CA 1
ATOM 778 C C . GLN A 1 98 ? -27.365 -3.310 40.152 1.00 96.25 98 GLN A C 1
ATOM 780 O O . GLN A 1 98 ? -27.908 -3.391 41.253 1.00 96.25 98 GLN A O 1
ATOM 785 N N . ALA A 1 99 ? -26.753 -2.193 39.751 1.00 95.94 99 ALA A N 1
ATOM 786 C CA . ALA A 1 99 ? -26.723 -0.982 40.565 1.00 95.94 99 ALA A CA 1
ATOM 787 C C . ALA A 1 99 ? -28.138 -0.432 40.817 1.00 95.94 99 ALA A C 1
ATOM 789 O O . ALA A 1 99 ? -28.483 -0.116 41.957 1.00 95.94 99 ALA A O 1
ATOM 790 N N . ASN A 1 100 ? -28.980 -0.368 39.781 1.00 97.12 1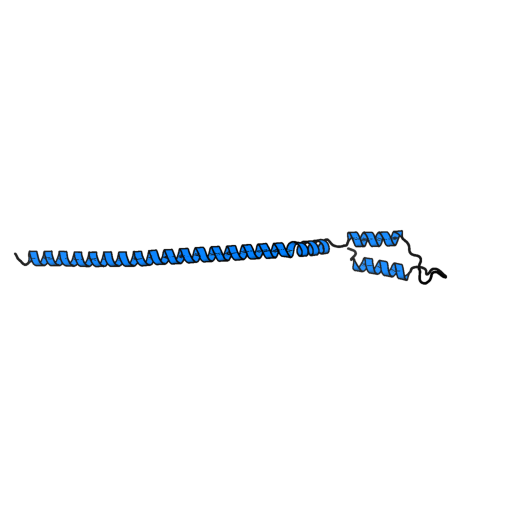00 ASN A N 1
ATOM 791 C CA . ASN A 1 100 ? -30.362 0.095 39.914 1.00 97.12 100 ASN A CA 1
ATOM 792 C C . ASN A 1 100 ? -31.211 -0.847 40.778 1.00 97.12 100 ASN A C 1
ATOM 794 O O . ASN A 1 100 ? -31.989 -0.379 41.611 1.00 97.12 100 ASN A O 1
ATOM 798 N N . GLU A 1 101 ? -31.034 -2.163 40.638 1.00 97.44 101 GLU A N 1
ATOM 799 C CA . GLU A 1 101 ? -31.688 -3.148 41.505 1.00 97.44 101 GLU A CA 1
ATOM 800 C C . GLU A 1 101 ? -31.267 -2.983 42.969 1.00 97.44 101 GLU A C 1
ATOM 802 O O . GLU A 1 101 ? -32.123 -2.955 43.854 1.00 97.44 101 GLU A O 1
ATOM 807 N N . ALA A 1 102 ? -29.971 -2.801 43.238 1.00 97.44 102 ALA A N 1
ATOM 808 C CA . ALA A 1 102 ? -29.466 -2.577 44.590 1.00 97.44 102 ALA A CA 1
ATOM 809 C C . ALA A 1 102 ? -30.049 -1.299 45.217 1.00 97.44 102 ALA A C 1
ATOM 811 O O . ALA A 1 102 ? -30.474 -1.320 46.375 1.00 97.44 102 ALA A O 1
ATOM 812 N N . ILE A 1 103 ? -30.134 -0.205 44.450 1.00 97.50 103 ILE A N 1
ATOM 813 C CA . ILE A 1 103 ? -30.758 1.050 44.898 1.00 97.50 103 ILE A CA 1
ATOM 814 C C . ILE A 1 103 ? -32.246 0.833 45.196 1.00 97.50 103 ILE A C 1
ATOM 816 O O . ILE A 1 103 ? -32.722 1.243 46.255 1.00 97.50 103 ILE A O 1
ATOM 820 N N . SER A 1 104 ? -32.975 0.159 44.306 1.00 97.62 104 SER A N 1
ATOM 821 C CA . SER A 1 104 ? -34.404 -0.124 44.485 1.00 97.62 104 SER A CA 1
ATOM 822 C C . SER A 1 104 ? -34.671 -0.980 45.729 1.00 97.62 104 SER A C 1
ATOM 824 O O . SER A 1 104 ? -35.550 -0.665 46.540 1.00 97.62 104 SER A O 1
ATOM 826 N N . GLN A 1 105 ? -33.863 -2.020 45.948 1.00 97.50 105 GLN A N 1
ATOM 827 C CA . GLN A 1 105 ? -33.948 -2.862 47.141 1.00 97.50 105 GLN A CA 1
ATOM 828 C C . GLN A 1 105 ? -33.627 -2.078 48.416 1.00 97.50 105 GLN A C 1
ATOM 830 O O . GLN A 1 105 ? -34.326 -2.231 49.419 1.00 97.50 105 GLN A O 1
ATOM 835 N N . ALA A 1 106 ? -32.602 -1.221 48.391 1.00 97.06 106 ALA A N 1
ATOM 836 C CA . ALA A 1 106 ? -32.243 -0.384 49.532 1.00 97.06 106 ALA A CA 1
ATOM 837 C C . ALA A 1 106 ? -33.360 0.615 49.876 1.00 97.06 106 ALA A C 1
ATOM 839 O O . ALA A 1 106 ? -33.717 0.758 51.045 1.00 97.06 106 ALA A O 1
ATOM 840 N N . GLN A 1 107 ? -33.960 1.257 48.868 1.00 97.06 107 GLN A N 1
ATOM 841 C CA . GLN A 1 107 ? -35.093 2.170 49.047 1.00 97.06 107 GLN A CA 1
ATOM 842 C C . GLN A 1 107 ? -36.322 1.459 49.621 1.00 97.06 107 GLN A C 1
ATOM 844 O O . GLN A 1 107 ? -36.963 1.988 50.531 1.00 97.06 107 GLN A O 1
ATOM 849 N N . THR A 1 108 ? -36.622 0.256 49.124 1.00 97.38 108 THR A N 1
ATOM 850 C CA . THR A 1 108 ? -37.732 -0.573 49.616 1.00 97.38 108 THR A CA 1
ATOM 851 C C . THR A 1 108 ? -37.510 -0.943 51.080 1.00 97.38 108 THR A C 1
ATOM 853 O O . THR A 1 108 ? -38.324 -0.585 51.927 1.00 97.38 108 THR A O 1
ATOM 856 N N . LYS A 1 109 ? -36.342 -1.509 51.418 1.00 96.62 109 LYS A N 1
ATOM 857 C CA . LYS A 1 109 ? -35.979 -1.840 52.807 1.00 96.62 109 LYS A CA 1
ATOM 858 C C . LYS A 1 109 ? -36.033 -0.622 53.730 1.00 96.62 109 LYS A C 1
ATOM 860 O O . LYS A 1 109 ? -36.557 -0.710 54.834 1.00 96.62 109 LYS A O 1
ATOM 865 N N . ALA A 1 110 ? -35.530 0.531 53.288 1.00 96.50 110 ALA A N 1
ATOM 866 C CA . ALA A 1 110 ? -35.577 1.763 54.073 1.00 96.50 110 ALA A CA 1
ATOM 867 C C . ALA A 1 110 ? -37.011 2.280 54.286 1.00 96.50 110 ALA A C 1
ATOM 869 O O . ALA A 1 110 ? -37.304 2.912 55.303 1.00 96.50 110 ALA A O 1
ATOM 870 N N . ARG A 1 111 ? -37.919 2.052 53.331 1.00 95.81 111 ARG A N 1
ATOM 871 C CA . ARG A 1 111 ? -39.343 2.369 53.489 1.00 95.81 111 ARG A CA 1
ATOM 872 C C . ARG A 1 111 ? -40.008 1.422 54.485 1.00 95.81 111 ARG A C 1
ATOM 874 O O . ARG A 1 111 ? -40.724 1.905 55.356 1.00 95.81 111 ARG A O 1
ATOM 881 N N . ASP A 1 112 ? -39.720 0.129 54.392 1.00 95.69 112 ASP A N 1
ATOM 882 C CA . ASP A 1 112 ? -40.284 -0.892 55.279 1.00 95.69 112 ASP A CA 1
ATOM 883 C C . ASP A 1 112 ? -39.832 -0.692 56.729 1.00 95.69 112 ASP A C 1
ATOM 885 O O . ASP A 1 112 ? -40.662 -0.711 57.633 1.00 95.69 112 ASP A O 1
ATOM 889 N N . ILE A 1 113 ? -38.544 -0.397 56.952 1.00 95.25 113 ILE A N 1
ATOM 890 C CA . ILE A 1 113 ? -38.011 -0.072 58.286 1.00 95.25 113 ILE A CA 1
ATOM 891 C C . ILE A 1 113 ? -38.706 1.162 58.863 1.00 95.25 113 ILE A C 1
ATOM 893 O O . ILE A 1 113 ? -39.128 1.139 60.017 1.00 95.25 113 ILE A O 1
ATOM 897 N N . ARG A 1 114 ? -38.844 2.240 58.075 1.00 94.12 114 ARG A N 1
ATOM 898 C CA . ARG A 1 114 ? -39.529 3.456 58.539 1.00 94.12 114 ARG A CA 1
ATOM 899 C C . ARG A 1 114 ? -40.972 3.168 58.922 1.00 94.12 114 ARG A C 1
ATOM 901 O O . ARG A 1 114 ? -41.390 3.591 59.988 1.00 94.12 114 ARG A O 1
ATOM 908 N N . LYS A 1 115 ? -41.697 2.428 58.080 1.00 94.00 115 LYS A N 1
ATOM 909 C CA . LYS A 1 115 ? -43.085 2.060 58.354 1.00 94.00 115 LYS A CA 1
ATOM 910 C C . LYS A 1 115 ? -43.194 1.220 59.629 1.00 94.00 115 LYS A C 1
ATOM 912 O O . LYS A 1 115 ? -43.958 1.579 60.510 1.00 94.00 115 LYS A O 1
ATOM 917 N N . GLY A 1 116 ? -42.368 0.183 59.769 1.00 92.62 116 GLY A N 1
ATOM 918 C CA . GLY A 1 116 ? -42.352 -0.653 60.971 1.00 92.62 116 GLY A CA 1
ATOM 919 C C . GLY A 1 116 ? -42.013 0.125 62.247 1.00 92.62 116 GLY A C 1
ATOM 920 O O . GLY A 1 116 ? -42.591 -0.142 63.294 1.00 92.62 116 GLY A O 1
ATOM 921 N N . ALA A 1 117 ? -41.121 1.118 62.167 1.00 92.19 117 ALA A N 1
ATOM 922 C CA . ALA A 1 117 ? -40.814 1.992 63.297 1.00 92.19 117 ALA A CA 1
ATOM 923 C C . ALA A 1 117 ? -41.988 2.917 63.666 1.00 92.19 117 ALA A C 1
ATOM 925 O O . ALA A 1 117 ? -42.241 3.121 64.851 1.00 92.19 117 ALA A O 1
ATOM 926 N N . THR A 1 118 ? -42.705 3.463 62.677 1.00 89.62 118 THR A N 1
ATOM 927 C CA . THR A 1 118 ? -43.910 4.276 62.911 1.00 89.62 118 THR A CA 1
ATOM 928 C C . THR A 1 118 ? -45.036 3.438 63.512 1.00 89.62 118 THR A C 1
ATOM 930 O O . THR A 1 118 ? -45.566 3.814 64.552 1.00 89.62 118 THR A O 1
ATOM 933 N N . ASP A 1 119 ? -45.321 2.271 62.929 1.00 90.38 119 ASP A N 1
ATOM 934 C CA . ASP A 1 119 ? -46.351 1.345 63.416 1.00 90.38 119 ASP A CA 1
ATOM 935 C C . ASP A 1 119 ? -46.056 0.902 64.868 1.00 90.38 119 ASP A C 1
ATOM 937 O O . ASP A 1 119 ? -46.963 0.791 65.689 1.00 90.38 119 ASP A O 1
ATOM 941 N N . TYR A 1 120 ? -44.778 0.693 65.218 1.00 86.94 120 TYR A N 1
ATOM 942 C CA . TYR A 1 120 ? -44.363 0.378 66.591 1.00 86.94 120 TYR A CA 1
ATOM 943 C C . TYR A 1 120 ? -44.569 1.551 67.563 1.00 86.94 120 TYR A C 1
ATOM 945 O O . TYR A 1 120 ? -44.963 1.334 68.705 1.00 86.94 120 TYR A O 1
ATOM 953 N N . ALA A 1 121 ? -44.303 2.785 67.127 1.00 86.25 121 ALA A N 1
ATOM 954 C CA . ALA A 1 121 ? -44.455 3.978 67.959 1.00 86.25 121 ALA A CA 1
ATOM 955 C C . ALA A 1 121 ? -45.926 4.354 68.216 1.00 86.25 121 ALA A C 1
ATOM 957 O O . ALA A 1 121 ? -46.222 4.899 69.273 1.00 86.25 121 ALA A O 1
ATOM 958 N N . GLU A 1 122 ? -46.833 4.067 67.277 1.00 84.19 122 GLU A N 1
ATOM 959 C CA . GLU A 1 122 ? -48.282 4.297 67.428 1.00 84.19 122 GLU A CA 1
ATOM 960 C C . GLU A 1 122 ? -48.994 3.191 68.232 1.00 84.19 122 GLU A C 1
ATOM 962 O O . GLU A 1 122 ? -50.118 3.384 68.689 1.00 84.19 122 GLU A O 1
ATOM 967 N N . GLY A 1 123 ? -48.354 2.028 68.402 1.00 74.19 123 GLY A N 1
ATOM 968 C CA . GLY A 1 123 ? -48.881 0.876 69.142 1.00 74.19 123 GLY A CA 1
ATOM 969 C C . GLY A 1 123 ? -48.594 0.859 70.652 1.00 74.19 123 GLY A C 1
ATOM 970 O O . GLY A 1 123 ? -48.834 -0.173 71.283 1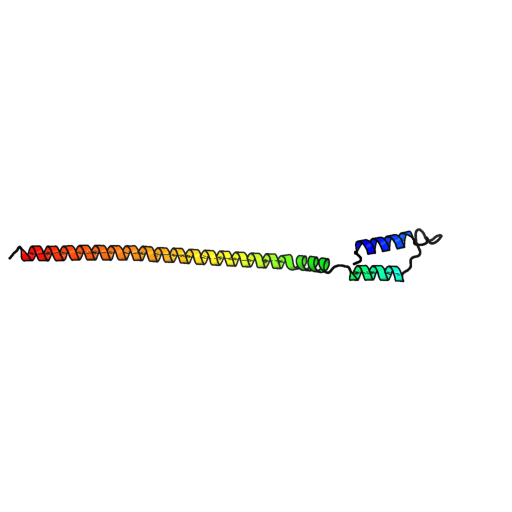.00 74.19 123 GLY A O 1
ATOM 971 N N . ILE A 1 124 ? -48.071 1.953 71.220 1.00 52.53 124 ILE A N 1
ATOM 972 C CA . ILE A 1 124 ? -47.817 2.175 72.660 1.00 52.53 124 ILE A CA 1
ATOM 973 C C . ILE A 1 124 ? -48.731 3.298 73.151 1.00 52.53 124 ILE A C 1
ATOM 975 O O . ILE A 1 124 ? -49.303 3.140 74.254 1.00 52.53 124 ILE A O 1
#

Secondary structure (DSSP, 8-state):
---HHHHHHHHHHHHHTSEEPTTSTT-EE--HHHHHHHHHHHHHHS-HHHHHHHHHHHHHHHHHHHHHHHHHHHHHHHHHHHHHHHHHHHHHHHHHHHHHHHHHHHHHHHHHHHHHHHHHHHT-

Foldseek 3Di:
DQALVNLVVVVVVQVVPFDDDVVPVRDGDGDPVVVVVSVVVNVVPVDVVVVVVVVCVVCVVVVVVVVVVVVVVVVVVVVVVVVVVVVVVVVVVVVVVVVVVVVVVVVVVVVVVVVVVVVVVVVD